Protein AF-A0A6P1ZK81-F1 (afdb_monomer)

Secondary structure (DS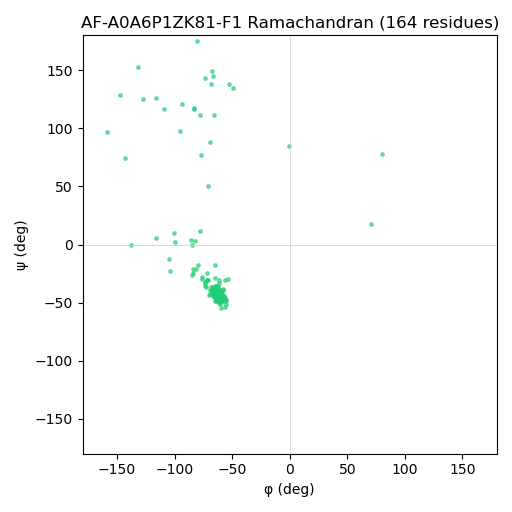SP, 8-state):
--------SSHHHHHHHHHHTTS------HHHHHHHHHHHHHHHHHHHHHHHHHHHHHHTTSS-HHHHHHHHHHHHHHHHHHHHHHHHHHHHHHS--SSHHHHHHHHHHHHHHHHHHHHHHHHHHHHHHHHS-----HHHHHHHHHHHHHHHHHHHHHHHHHHHT-

Foldseek 3Di:
DDDDDDDDDPPVVVVVVVVVVVPDPLQCDLVNLVVLLVVLVVLLVVLVVLLVLLVVCCVVVVDDPVLSVVSVVLSVVVNVLSVLLSVLSVCLSPQDPPDVVSLVVNLVVSLVSLVVSLVVLVVSLVCLVPVRDDGPDPSVVVSSVVVSVSSVVVSVSSVVVNVSND

Nearest PDB structures (foldseek):
  1i4d-assembly1_A  TM=4.384E-01  e=4.291E-01  Homo sapiens
  1i4d-assembly1_B  TM=4.515E-01  e=1.215E+00  Homo sapiens
  1i49-assembly1_B  TM=3.379E-01  e=2.792E+00  Homo sapiens
  2z0o-assembly1_A-2  TM=2.646E-01  e=1.495E+00  Homo sapiens
  1uru-assembly1_A-2  TM=2.194E-01  e=3.814E+00  Drosophila melanogaster

Solvent-accessible surface area (backbone atoms only — not comparable to full-atom values): 9590 Å² total; per-residue (Å²): 138,88,83,82,88,90,79,90,75,70,76,68,57,57,60,55,53,57,62,57,61,66,69,64,71,80,58,61,45,74,70,56,53,52,54,53,48,53,52,50,50,52,54,53,58,53,51,54,53,57,52,52,50,43,53,49,36,36,76,70,67,75,40,52,73,67,58,36,51,53,50,50,53,52,51,52,51,50,48,55,52,46,52,53,49,51,52,48,54,53,51,60,73,73,52,71,65,91,40,69,72,50,37,52,53,52,43,53,52,50,50,54,52,52,48,54,50,43,52,51,50,50,51,49,37,49,44,54,74,76,64,51,84,92,64,101,40,71,70,60,52,48,49,52,50,56,52,43,48,50,47,50,50,53,47,50,51,50,50,52,55,51,63,40,66,102
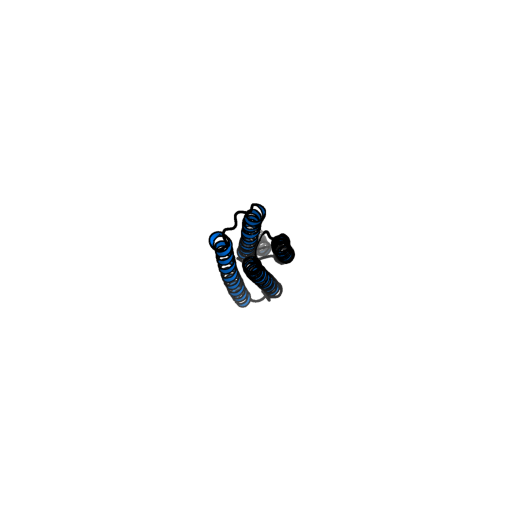
Mean predicted aligned error: 9.97 Å

pLDDT: mean 83.72, std 19.32, range [36.03, 98.06]

Sequence (166 aa):
MFQKPAAPLLAGVLCCALLALSAGCPRFQKEDVEKEFNNFVALHQEVNVYTAIVFTMKNNGVIDNSTASYFISKIFATKLHIESILDIIFFYRHSDFGNYDNYIRILEYVNSRLDSLTSTLALQRQTIKDGAPEIDNTAYRRFIEDYTEYLGRIITQVAVLKAKAK

Organism: NCBI:txid370038

Radius of gyration: 25.26 Å; Cα contacts (8 Å, |Δi|>4): 97; chains: 1; bounding box: 86×26×68 Å

Structure (mmCIF, N/CA/C/O backbone):
data_AF-A0A6P1ZK81-F1
#
_entry.id   AF-A0A6P1ZK81-F1
#
loop_
_atom_site.group_PDB
_atom_site.id
_atom_site.type_symbol
_atom_site.label_atom_id
_atom_site.label_alt_id
_atom_site.label_comp_id
_atom_site.label_asym_id
_atom_site.label_entity_id
_atom_site.label_seq_id
_atom_site.pdbx_PDB_ins_code
_atom_site.Cartn_x
_atom_site.Cartn_y
_atom_site.Cartn_z
_atom_site.occupancy
_atom_site.B_iso_or_equiv
_atom_site.auth_seq_id
_atom_site.auth_comp_id
_atom_site.auth_asym_id
_atom_site.auth_atom_id
_atom_site.pdbx_PDB_model_num
ATOM 1 N N . MET A 1 1 ? 67.971 15.682 -46.672 1.00 40.03 1 MET A N 1
ATOM 2 C CA . MET A 1 1 ? 67.659 15.527 -45.235 1.00 40.03 1 MET A CA 1
ATOM 3 C C . MET A 1 1 ? 66.159 15.339 -45.110 1.00 40.03 1 MET A C 1
ATOM 5 O O . MET A 1 1 ? 65.417 16.280 -45.340 1.00 40.03 1 MET A O 1
ATOM 9 N N . PHE A 1 2 ? 65.724 14.103 -44.873 1.00 37.91 2 PHE A N 1
ATOM 10 C CA . PHE A 1 2 ? 64.314 13.743 -44.724 1.00 37.91 2 PHE A CA 1
ATOM 11 C C . PHE A 1 2 ? 63.949 13.773 -43.239 1.00 37.91 2 PHE A C 1
ATOM 13 O O . PHE A 1 2 ? 64.540 13.031 -42.456 1.00 37.91 2 PHE A O 1
ATOM 20 N N . GLN A 1 3 ? 62.978 14.601 -42.857 1.00 36.03 3 GLN A N 1
ATOM 21 C CA . GLN A 1 3 ? 62.368 14.575 -41.528 1.00 36.03 3 GLN A CA 1
ATOM 22 C C . GLN A 1 3 ? 60.935 14.038 -41.660 1.00 36.03 3 GLN A C 1
ATOM 24 O O . GLN A 1 3 ? 60.104 14.602 -42.366 1.00 36.03 3 GLN A O 1
ATOM 29 N N . LYS A 1 4 ? 60.698 12.882 -41.029 1.00 43.88 4 LYS A N 1
ATOM 30 C CA . LYS A 1 4 ? 59.418 12.165 -40.919 1.00 43.88 4 LYS A CA 1
ATOM 31 C C . LYS A 1 4 ? 58.402 12.963 -40.085 1.00 43.88 4 LYS A C 1
ATOM 33 O O . LYS A 1 4 ? 58.796 13.478 -39.041 1.00 43.88 4 LYS A O 1
ATOM 38 N N . PRO A 1 5 ? 57.096 12.924 -40.402 1.00 40.19 5 PRO A N 1
ATOM 39 C CA . PRO A 1 5 ? 56.063 13.115 -39.398 1.00 40.19 5 PRO A CA 1
ATOM 40 C C . PRO A 1 5 ? 55.809 11.782 -38.677 1.00 40.19 5 PRO A C 1
ATOM 42 O O . PRO A 1 5 ? 55.410 10.789 -39.284 1.00 40.19 5 PRO A O 1
ATOM 45 N N . ALA A 1 6 ? 56.065 11.750 -37.371 1.00 46.19 6 ALA A N 1
ATOM 46 C CA . ALA A 1 6 ? 55.627 10.677 -36.489 1.00 46.19 6 ALA A CA 1
ATOM 47 C C . ALA A 1 6 ? 54.310 11.094 -35.827 1.00 46.19 6 ALA A C 1
ATOM 49 O O . ALA A 1 6 ? 54.317 11.813 -34.834 1.00 46.19 6 ALA A O 1
ATOM 50 N N . ALA A 1 7 ? 53.185 10.644 -36.378 1.00 51.09 7 ALA A N 1
ATOM 51 C CA . ALA A 1 7 ? 51.929 10.546 -35.642 1.00 51.09 7 ALA A CA 1
ATOM 52 C C . ALA A 1 7 ? 50.995 9.538 -36.329 1.00 51.09 7 ALA A C 1
ATOM 54 O O . ALA A 1 7 ? 50.301 9.889 -37.280 1.00 51.09 7 ALA A O 1
ATOM 55 N N . PRO A 1 8 ? 50.964 8.283 -35.850 1.00 48.09 8 PRO A N 1
ATOM 56 C CA . PRO A 1 8 ? 49.693 7.573 -35.831 1.00 48.09 8 PRO A CA 1
ATOM 57 C C . PRO A 1 8 ? 49.600 6.699 -34.576 1.00 48.09 8 PRO A C 1
ATOM 59 O O . PRO A 1 8 ? 49.767 5.490 -34.648 1.00 48.09 8 PRO A O 1
ATOM 62 N N . LEU A 1 9 ? 49.382 7.290 -33.400 1.00 47.94 9 LEU A N 1
ATOM 63 C CA . LEU A 1 9 ? 49.148 6.501 -32.176 1.00 47.94 9 LEU A CA 1
ATOM 64 C C . LEU A 1 9 ? 48.036 7.047 -31.272 1.00 47.94 9 LEU A C 1
ATOM 66 O O . LEU A 1 9 ? 47.714 6.427 -30.267 1.00 47.94 9 LEU A O 1
ATOM 70 N N . LEU A 1 10 ? 47.388 8.157 -31.643 1.00 46.12 10 LEU A N 1
ATOM 71 C CA . LEU A 1 10 ? 46.335 8.772 -30.821 1.00 46.12 10 LEU A CA 1
ATOM 72 C C . LEU A 1 10 ? 44.907 8.537 -31.337 1.00 46.12 10 LEU A C 1
ATOM 74 O O . LEU A 1 10 ? 43.958 8.745 -30.590 1.00 46.12 10 LEU A O 1
ATOM 78 N N . ALA A 1 11 ? 44.726 8.037 -32.564 1.00 46.62 11 ALA A N 1
ATOM 79 C CA . ALA A 1 11 ? 43.389 7.795 -33.119 1.00 46.62 11 ALA A CA 1
ATOM 80 C C . ALA A 1 11 ? 42.775 6.440 -32.700 1.00 46.62 11 ALA A C 1
ATOM 82 O O . ALA A 1 11 ? 41.558 6.286 -32.725 1.00 46.62 11 ALA A O 1
ATOM 83 N N . GLY A 1 12 ? 43.593 5.463 -32.285 1.00 41.78 12 GLY A N 1
ATOM 84 C CA . GLY A 1 12 ? 43.115 4.125 -31.900 1.00 41.78 12 GLY A CA 1
ATOM 85 C C . GLY A 1 12 ? 42.627 4.010 -30.452 1.00 41.78 12 GLY A C 1
ATOM 86 O O . GLY A 1 12 ? 41.794 3.163 -30.149 1.00 41.78 12 GLY A O 1
ATOM 87 N N . VAL A 1 13 ? 43.104 4.877 -29.553 1.00 46.56 13 VAL A N 1
ATOM 88 C CA . VAL A 1 13 ? 42.779 4.800 -28.115 1.00 46.56 13 VAL A CA 1
ATOM 89 C C . VAL A 1 13 ? 41.453 5.501 -27.791 1.00 46.56 13 VAL A C 1
ATOM 91 O O . VAL A 1 13 ? 40.748 5.092 -26.872 1.00 46.56 13 VAL A O 1
ATOM 94 N N . LEU A 1 14 ? 41.046 6.491 -28.593 1.00 44.84 14 LEU A N 1
ATOM 95 C CA . LEU A 1 14 ? 39.778 7.203 -28.401 1.00 44.84 14 LEU A CA 1
ATOM 96 C C . LEU A 1 14 ? 38.544 6.374 -28.801 1.00 44.84 14 LEU A C 1
ATOM 98 O O . LEU A 1 14 ? 37.519 6.475 -28.132 1.00 44.84 14 LEU A O 1
ATOM 102 N N . CYS A 1 15 ? 38.636 5.494 -29.807 1.00 45.34 15 CYS A N 1
ATOM 103 C CA . CYS A 1 15 ? 37.509 4.620 -30.169 1.00 45.34 15 CYS A CA 1
ATOM 104 C C . CYS A 1 15 ? 37.278 3.481 -29.163 1.00 45.34 15 CYS A C 1
ATOM 106 O O . CYS A 1 15 ? 36.131 3.124 -28.903 1.00 45.34 15 CYS A O 1
ATOM 108 N N . CYS A 1 16 ? 38.333 2.945 -28.539 1.00 44.25 16 CYS A N 1
ATOM 109 C CA . CYS A 1 16 ? 38.174 1.927 -27.494 1.00 44.25 16 CYS A CA 1
ATOM 110 C C . CYS A 1 16 ? 37.714 2.527 -26.155 1.00 44.25 16 CYS A C 1
ATOM 112 O O . CYS A 1 16 ? 36.982 1.873 -25.417 1.00 44.25 16 CYS A O 1
ATOM 114 N N . ALA A 1 17 ? 38.068 3.784 -25.860 1.00 42.03 17 ALA A N 1
ATOM 115 C CA . ALA A 1 17 ? 37.568 4.491 -24.679 1.00 42.03 17 ALA A CA 1
ATOM 116 C C . ALA A 1 17 ? 36.076 4.867 -24.796 1.00 42.03 17 ALA A C 1
ATOM 118 O O . ALA A 1 17 ? 35.365 4.857 -23.795 1.00 42.03 17 ALA A O 1
ATOM 119 N N . LEU A 1 18 ? 35.571 5.124 -26.009 1.00 43.47 18 LEU A N 1
ATOM 120 C CA . LEU A 1 18 ? 34.145 5.390 -26.247 1.00 43.47 18 LEU A CA 1
ATOM 121 C C . LEU A 1 18 ? 33.272 4.123 -26.203 1.00 43.47 18 LEU A C 1
ATOM 123 O O . LEU A 1 18 ? 32.116 4.206 -25.801 1.00 43.47 18 LEU A O 1
ATOM 127 N N . LEU A 1 19 ? 33.825 2.949 -26.529 1.00 42.44 19 LEU A N 1
ATOM 128 C CA . LEU A 1 19 ? 33.140 1.658 -26.351 1.00 42.44 19 LEU A CA 1
ATOM 129 C C . LEU A 1 19 ? 33.230 1.119 -24.912 1.00 42.44 19 LEU A C 1
ATOM 131 O O . LEU A 1 19 ? 32.384 0.334 -24.499 1.00 42.44 19 LEU A O 1
ATOM 135 N N . ALA A 1 20 ? 34.204 1.569 -24.115 1.00 42.91 20 ALA A N 1
ATOM 136 C CA . ALA A 1 20 ? 34.249 1.288 -22.677 1.00 42.91 20 ALA A CA 1
ATOM 137 C C . ALA A 1 20 ? 33.306 2.198 -21.861 1.00 42.91 20 ALA A C 1
ATOM 139 O O . ALA A 1 20 ? 32.938 1.852 -20.742 1.00 42.91 20 ALA A O 1
ATOM 140 N N . LEU A 1 21 ? 32.860 3.325 -22.430 1.00 41.34 21 LEU A N 1
ATOM 141 C CA . LEU A 1 21 ? 31.866 4.230 -21.837 1.00 41.34 21 LEU A CA 1
ATOM 142 C C . LEU A 1 21 ? 30.406 3.821 -22.106 1.00 41.34 21 LEU A C 1
ATOM 144 O O . LEU A 1 21 ? 29.496 4.462 -21.589 1.00 41.34 21 LEU A O 1
ATOM 148 N N . SER A 1 22 ? 30.153 2.726 -22.834 1.00 43.22 22 SER A N 1
ATOM 149 C CA . SER A 1 22 ? 28.836 2.068 -22.806 1.00 43.22 22 SER A CA 1
ATOM 150 C C . SER A 1 22 ? 28.668 1.124 -21.608 1.00 43.22 22 SER A C 1
ATOM 152 O O . SER A 1 22 ? 27.623 0.484 -21.474 1.00 43.22 22 SER A O 1
ATOM 154 N N . ALA A 1 23 ? 29.664 1.045 -20.716 1.00 43.81 23 ALA A N 1
ATOM 155 C CA . ALA A 1 23 ? 29.504 0.458 -19.395 1.00 43.81 23 ALA A CA 1
ATOM 156 C C . ALA A 1 23 ? 28.613 1.370 -18.537 1.00 43.81 23 ALA A C 1
ATOM 158 O O . ALA A 1 23 ? 29.078 2.252 -17.823 1.00 43.81 23 ALA A O 1
ATOM 159 N N . GLY A 1 24 ? 27.309 1.125 -18.637 1.00 41.19 24 GLY A N 1
ATOM 160 C CA . GLY A 1 24 ? 26.334 1.528 -17.638 1.00 41.19 24 GLY A CA 1
ATOM 161 C C . GLY A 1 24 ? 25.899 2.985 -17.723 1.00 41.19 24 GLY A C 1
ATOM 162 O O . GLY A 1 24 ? 26.181 3.774 -16.828 1.00 41.19 24 GLY A O 1
ATOM 163 N N . CYS A 1 25 ? 25.016 3.302 -18.680 1.00 40.62 25 CYS A N 1
ATOM 164 C CA . CYS A 1 25 ? 23.860 4.083 -18.232 1.00 40.62 25 CYS A CA 1
ATOM 165 C C . CYS A 1 25 ? 23.302 3.352 -16.998 1.00 40.62 25 CYS A C 1
ATOM 167 O O . CYS A 1 25 ? 23.185 2.122 -17.067 1.00 40.62 25 CYS A O 1
ATOM 169 N N . PRO A 1 26 ? 22.955 4.037 -15.899 1.00 45.62 26 PRO A N 1
ATOM 170 C CA . PRO A 1 26 ? 22.292 3.427 -14.752 1.00 45.62 26 PRO A CA 1
ATOM 171 C C . PRO A 1 26 ? 20.839 3.077 -15.124 1.00 45.62 26 PRO A C 1
ATOM 173 O O . PRO A 1 26 ? 19.894 3.448 -14.450 1.00 45.62 26 PRO A O 1
ATOM 176 N N . ARG A 1 27 ? 20.650 2.388 -16.253 1.00 53.81 27 ARG A N 1
ATOM 177 C CA . ARG A 1 27 ? 19.412 1.736 -16.644 1.00 53.81 27 ARG A CA 1
ATOM 178 C C . ARG A 1 27 ? 19.212 0.622 -15.635 1.00 53.81 27 ARG A C 1
ATOM 180 O O . ARG A 1 27 ? 20.022 -0.302 -15.638 1.00 53.81 27 ARG A O 1
ATOM 187 N N . PHE A 1 28 ? 18.192 0.757 -14.787 1.00 54.78 28 PHE A N 1
ATOM 188 C CA . PHE A 1 28 ? 17.584 -0.273 -13.935 1.00 54.78 28 PHE A CA 1
ATOM 189 C C . PHE A 1 28 ? 18.235 -1.659 -14.105 1.00 54.78 28 PHE A C 1
ATOM 191 O O . PHE A 1 28 ? 17.818 -2.462 -14.946 1.00 54.78 28 PHE A O 1
ATOM 198 N N . GLN A 1 29 ? 19.338 -1.909 -13.391 1.00 58.31 29 GLN A N 1
ATOM 199 C CA . GLN A 1 29 ? 20.094 -3.145 -13.583 1.00 58.31 29 GLN A CA 1
ATOM 200 C C . GLN A 1 29 ? 19.246 -4.320 -13.087 1.00 58.31 29 GLN A C 1
ATOM 202 O O . GLN A 1 29 ? 18.455 -4.172 -12.158 1.00 58.31 29 GLN A O 1
ATOM 207 N N . LYS A 1 30 ? 19.388 -5.511 -13.683 1.00 60.75 30 LYS A N 1
ATOM 208 C CA . LYS A 1 30 ? 18.612 -6.694 -13.256 1.00 60.75 30 LYS A CA 1
ATOM 209 C C . LYS A 1 30 ? 18.750 -6.986 -11.751 1.00 60.75 30 LYS A C 1
ATOM 211 O O . LYS A 1 30 ? 17.795 -7.459 -11.146 1.00 60.75 30 LYS A O 1
ATOM 216 N N . GLU A 1 31 ? 19.891 -6.638 -11.158 1.00 60.22 31 GLU A N 1
ATOM 217 C CA . GLU A 1 31 ? 20.151 -6.720 -9.714 1.00 60.22 31 GLU A CA 1
ATOM 218 C C . GLU A 1 31 ? 19.326 -5.708 -8.894 1.00 60.22 31 GLU A C 1
ATOM 220 O O . GLU A 1 31 ? 18.821 -6.043 -7.822 1.00 60.22 31 GLU A O 1
ATOM 225 N N . ASP A 1 32 ? 19.098 -4.497 -9.416 1.00 71.56 32 ASP A N 1
ATOM 226 C CA . ASP A 1 32 ? 18.204 -3.516 -8.794 1.00 71.56 32 ASP A CA 1
ATOM 227 C C . ASP A 1 32 ? 16.750 -3.999 -8.798 1.00 71.56 32 ASP A C 1
ATOM 229 O O . ASP A 1 32 ? 16.054 -3.830 -7.799 1.00 71.56 32 ASP A O 1
ATOM 233 N N . VAL A 1 33 ? 16.306 -4.660 -9.876 1.00 76.75 33 VAL A N 1
ATOM 234 C CA . VAL A 1 33 ? 14.949 -5.229 -9.989 1.00 76.75 33 VAL A CA 1
ATOM 235 C C . VAL A 1 33 ? 14.678 -6.243 -8.877 1.00 76.75 33 VAL A C 1
ATOM 237 O O . VAL A 1 33 ? 13.601 -6.244 -8.286 1.00 76.75 33 VAL A O 1
ATOM 240 N N . GLU A 1 34 ? 15.637 -7.128 -8.604 1.00 82.69 34 GLU A N 1
ATOM 241 C CA . GLU A 1 34 ? 15.484 -8.203 -7.621 1.00 82.69 34 GLU A CA 1
ATOM 242 C C . GLU A 1 34 ? 15.433 -7.663 -6.191 1.00 82.69 34 GLU A C 1
ATOM 244 O O . GLU A 1 34 ? 14.607 -8.101 -5.386 1.00 82.69 34 GLU A O 1
ATOM 249 N N . LYS A 1 35 ? 16.246 -6.645 -5.893 1.00 88.94 35 LYS A N 1
ATOM 250 C CA . LYS A 1 35 ? 16.163 -5.923 -4.622 1.00 88.94 35 LYS A CA 1
ATOM 251 C C . LYS A 1 35 ? 14.791 -5.275 -4.439 1.00 88.94 35 LYS A C 1
ATOM 253 O O . LYS A 1 35 ? 14.182 -5.445 -3.384 1.00 88.94 35 LYS A O 1
ATOM 258 N N . GLU A 1 36 ? 14.292 -4.564 -5.451 1.00 90.00 36 GLU A N 1
ATOM 259 C CA . GLU A 1 36 ? 12.971 -3.933 -5.370 1.00 90.00 36 GLU A CA 1
ATOM 260 C C . GLU A 1 36 ? 11.852 -4.971 -5.228 1.00 90.00 36 GLU A C 1
ATOM 262 O O . GLU A 1 36 ? 10.964 -4.805 -4.392 1.00 90.00 36 GLU A O 1
ATOM 267 N N . PHE A 1 37 ? 11.924 -6.079 -5.967 1.00 91.25 37 PHE A N 1
ATOM 268 C CA . PHE A 1 37 ? 10.982 -7.188 -5.837 1.00 91.25 37 PHE A CA 1
ATOM 269 C C . PHE A 1 37 ? 10.924 -7.715 -4.398 1.00 91.25 37 PHE A C 1
ATOM 271 O O . PHE A 1 37 ? 9.847 -7.780 -3.809 1.00 91.25 37 PHE A O 1
ATOM 278 N N . ASN A 1 38 ? 12.078 -8.017 -3.798 1.00 92.25 38 ASN A N 1
ATOM 279 C CA . ASN A 1 38 ? 12.149 -8.526 -2.428 1.00 92.25 38 ASN A CA 1
ATOM 280 C C . ASN A 1 38 ? 11.628 -7.513 -1.394 1.00 92.25 38 ASN A C 1
ATO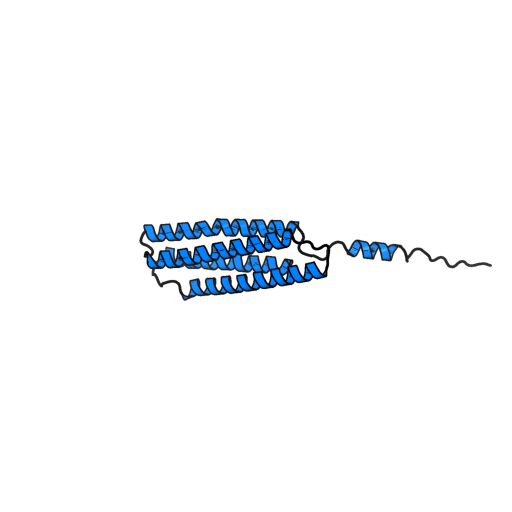M 282 O O . ASN A 1 38 ? 10.946 -7.909 -0.447 1.00 92.25 38 ASN A O 1
ATOM 286 N N . ASN A 1 39 ? 11.870 -6.212 -1.597 1.00 94.62 39 ASN A N 1
ATOM 287 C CA . ASN A 1 39 ? 11.301 -5.165 -0.743 1.00 94.62 39 ASN A CA 1
ATOM 288 C C . ASN A 1 39 ? 9.764 -5.183 -0.785 1.00 94.62 39 ASN A C 1
ATOM 290 O O . ASN A 1 39 ? 9.113 -5.124 0.259 1.00 94.62 39 ASN A O 1
ATOM 294 N N . PHE A 1 40 ? 9.165 -5.307 -1.974 1.00 95.88 40 PHE A N 1
ATOM 295 C CA . PHE A 1 40 ? 7.707 -5.375 -2.108 1.00 95.88 40 PHE A CA 1
ATOM 296 C C . PHE A 1 40 ? 7.115 -6.700 -1.622 1.00 95.88 40 PHE A C 1
ATOM 298 O O . PHE A 1 40 ? 6.010 -6.692 -1.082 1.00 95.88 40 PHE A O 1
ATOM 305 N N . VAL A 1 41 ? 7.841 -7.817 -1.722 1.00 95.81 41 VAL A N 1
ATOM 306 C CA . VAL A 1 41 ? 7.441 -9.084 -1.087 1.00 95.81 41 VAL A CA 1
ATOM 307 C C . VAL A 1 41 ? 7.389 -8.932 0.435 1.00 95.81 41 VAL A C 1
ATOM 309 O O . VAL A 1 41 ? 6.410 -9.348 1.053 1.00 95.81 41 VAL A O 1
ATOM 312 N N . ALA A 1 42 ? 8.388 -8.289 1.047 1.00 95.94 42 ALA A N 1
ATOM 313 C CA . ALA A 1 42 ? 8.381 -8.029 2.487 1.00 95.94 42 ALA A CA 1
ATOM 314 C C . ALA A 1 42 ? 7.198 -7.132 2.896 1.00 95.94 42 ALA A C 1
ATOM 316 O O . ALA A 1 42 ? 6.473 -7.456 3.838 1.00 95.94 42 ALA A O 1
ATOM 317 N N . LEU A 1 43 ? 6.936 -6.058 2.141 1.00 96.88 43 LEU A N 1
ATOM 318 C CA . LEU A 1 43 ? 5.773 -5.192 2.365 1.00 96.88 43 LEU A CA 1
ATOM 319 C C . LEU A 1 43 ? 4.448 -5.954 2.203 1.00 96.88 43 LEU A C 1
ATOM 321 O O . LEU A 1 43 ? 3.528 -5.741 2.991 1.00 96.88 43 LEU A O 1
ATOM 325 N N . HIS A 1 44 ? 4.339 -6.856 1.220 1.00 96.38 44 HIS A N 1
ATOM 326 C CA . HIS A 1 44 ? 3.157 -7.705 1.022 1.00 96.38 44 HIS A CA 1
ATOM 327 C C . HIS A 1 44 ? 2.918 -8.637 2.207 1.00 96.38 44 HIS A C 1
ATOM 329 O O . HIS A 1 44 ? 1.785 -8.795 2.650 1.00 96.38 44 HIS A O 1
ATOM 335 N N . GLN A 1 45 ? 3.974 -9.225 2.765 1.00 95.38 45 GLN A N 1
ATOM 336 C CA . GLN A 1 45 ? 3.860 -10.076 3.948 1.00 95.38 45 GLN A CA 1
ATOM 337 C C . GLN A 1 45 ? 3.436 -9.269 5.182 1.00 95.38 45 GLN A C 1
ATOM 339 O O . GLN A 1 45 ? 2.553 -9.708 5.926 1.00 95.38 45 GLN A O 1
ATOM 344 N N . GLU A 1 46 ? 4.004 -8.072 5.357 1.00 96.38 46 GLU A N 1
ATOM 345 C CA . GLU A 1 46 ? 3.710 -7.166 6.471 1.00 96.38 46 GLU A CA 1
ATOM 346 C C . GLU A 1 46 ? 2.235 -6.724 6.507 1.00 96.38 46 GLU A C 1
ATOM 348 O O . GLU A 1 46 ? 1.666 -6.572 7.587 1.00 96.38 46 GLU A O 1
ATOM 353 N N . VAL A 1 47 ? 1.555 -6.622 5.356 1.00 96.19 47 VAL A N 1
ATOM 354 C CA . VAL A 1 47 ? 0.126 -6.243 5.287 1.00 96.19 47 VAL A CA 1
ATOM 355 C C . VAL A 1 47 ? -0.777 -7.165 6.121 1.00 96.19 47 VAL A C 1
ATOM 357 O O . VAL A 1 47 ? -1.799 -6.741 6.671 1.00 96.19 47 VAL A O 1
ATOM 360 N N . ASN A 1 48 ? -0.390 -8.438 6.259 1.00 93.88 48 ASN A N 1
ATOM 361 C CA . ASN A 1 48 ? -1.156 -9.426 7.016 1.00 93.88 48 ASN A CA 1
ATOM 362 C C . ASN A 1 48 ? -1.079 -9.164 8.532 1.00 93.88 48 ASN A C 1
ATOM 364 O O . ASN A 1 48 ? -2.011 -9.513 9.257 1.00 93.88 48 ASN A O 1
ATOM 368 N N . VAL A 1 49 ? -0.023 -8.494 9.011 1.00 97.00 49 VAL A N 1
ATOM 369 C CA . VAL A 1 49 ? 0.113 -8.089 10.420 1.00 97.00 49 VAL A CA 1
ATOM 370 C C . VAL A 1 49 ? -0.982 -7.090 10.789 1.00 97.00 49 VAL A C 1
ATOM 372 O O . VAL A 1 49 ? -1.666 -7.273 11.794 1.00 97.00 49 VAL A O 1
ATOM 375 N N . TYR A 1 50 ? -1.241 -6.094 9.938 1.00 97.75 50 TYR A N 1
ATOM 376 C CA . TYR A 1 50 ? -2.307 -5.113 10.172 1.00 97.75 50 TYR A CA 1
ATOM 377 C C . TYR A 1 50 ? -3.698 -5.753 10.190 1.00 97.75 50 TYR A C 1
ATOM 379 O O . TYR A 1 50 ? -4.540 -5.379 11.005 1.00 97.75 50 TYR A O 1
ATOM 387 N N . THR A 1 51 ? -3.923 -6.773 9.358 1.00 96.69 51 THR A N 1
ATOM 388 C CA . THR A 1 51 ? -5.159 -7.572 9.398 1.00 96.69 51 THR A CA 1
ATOM 389 C C . THR A 1 51 ? -5.335 -8.253 10.760 1.00 96.69 51 THR A C 1
ATOM 391 O O . THR A 1 51 ? -6.404 -8.169 11.368 1.00 96.69 51 THR A O 1
ATOM 394 N N . ALA A 1 52 ? -4.279 -8.887 11.280 1.00 97.50 52 ALA A N 1
ATOM 395 C CA . ALA A 1 52 ? -4.306 -9.545 12.585 1.00 97.50 52 ALA A CA 1
ATOM 396 C C . ALA A 1 52 ? -4.523 -8.551 13.743 1.00 97.50 52 ALA A C 1
ATOM 398 O O . ALA A 1 52 ? -5.278 -8.847 14.675 1.00 97.50 52 ALA A O 1
ATOM 399 N N . ILE A 1 53 ? -3.922 -7.357 13.668 1.00 97.94 53 ILE A N 1
ATOM 400 C CA . ILE A 1 53 ? -4.114 -6.289 14.659 1.00 97.94 53 ILE A CA 1
ATOM 401 C C . ILE A 1 53 ? -5.580 -5.839 14.689 1.00 97.94 53 ILE A C 1
ATOM 403 O O . ILE A 1 53 ? -6.164 -5.765 15.769 1.00 97.94 53 ILE A O 1
ATOM 407 N N . VAL A 1 54 ? -6.216 -5.623 13.530 1.00 97.94 54 VAL A N 1
ATOM 408 C CA . VAL A 1 54 ? -7.643 -5.253 13.455 1.00 97.94 54 VAL A CA 1
ATOM 409 C C . VAL A 1 54 ? -8.534 -6.319 14.093 1.00 97.94 54 VAL A C 1
ATOM 411 O O . VAL A 1 54 ? -9.404 -5.988 14.900 1.00 97.94 54 VAL A O 1
ATOM 414 N N . PHE A 1 55 ? -8.302 -7.600 13.793 1.00 97.88 55 PHE A N 1
ATOM 415 C CA . PHE A 1 55 ? -9.065 -8.681 14.423 1.00 97.88 55 PHE A CA 1
ATOM 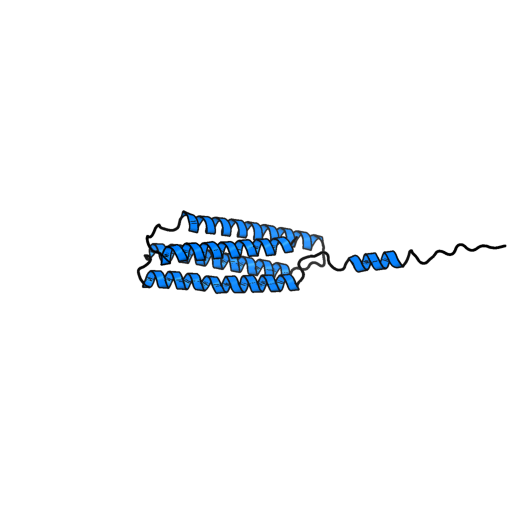416 C C . PHE A 1 55 ? -8.853 -8.745 15.935 1.00 97.88 55 PHE A C 1
ATOM 418 O O . PHE A 1 55 ? -9.810 -8.948 16.677 1.00 97.88 55 PHE A O 1
ATOM 425 N N . THR A 1 56 ? -7.626 -8.521 16.399 1.00 98.06 56 THR A N 1
ATOM 426 C CA . THR A 1 56 ? -7.307 -8.492 17.831 1.00 98.06 56 THR A CA 1
ATOM 427 C C . THR A 1 56 ? -8.022 -7.341 18.533 1.00 98.06 56 THR A C 1
ATOM 429 O O . THR A 1 56 ? -8.672 -7.555 19.553 1.00 98.06 56 THR A O 1
ATOM 432 N N . MET A 1 57 ? -7.972 -6.132 17.966 1.00 97.81 57 MET A N 1
ATOM 433 C CA . MET A 1 57 ? -8.680 -4.969 18.505 1.00 97.81 57 MET A CA 1
ATOM 434 C C . MET A 1 57 ? -10.191 -5.205 18.565 1.00 97.81 57 MET A C 1
ATOM 436 O O . MET A 1 57 ? -10.812 -4.904 19.582 1.00 97.81 57 MET A O 1
ATOM 440 N N . LYS A 1 58 ? -10.776 -5.798 17.519 1.00 97.69 58 LYS A N 1
ATOM 441 C CA . LYS A 1 58 ? -12.196 -6.168 17.504 1.00 97.69 58 LYS A CA 1
ATOM 442 C C . LYS A 1 58 ? -12.528 -7.179 18.605 1.00 97.69 58 LYS A C 1
ATOM 444 O O . LYS A 1 58 ? -13.472 -6.972 19.359 1.00 97.69 58 LYS A O 1
ATOM 449 N N . ASN A 1 59 ? -11.761 -8.263 18.708 1.00 97.75 59 ASN A N 1
ATOM 450 C CA . ASN A 1 59 ? -12.019 -9.329 19.681 1.00 97.75 59 ASN A CA 1
ATOM 451 C C . ASN A 1 59 ? -11.858 -8.850 21.131 1.00 97.75 59 ASN A C 1
ATOM 453 O O . ASN A 1 59 ? -12.550 -9.341 22.016 1.00 97.75 59 ASN A O 1
ATOM 457 N N . ASN A 1 60 ? -10.994 -7.860 21.357 1.00 97.06 60 ASN A N 1
ATOM 458 C CA . ASN A 1 60 ? -10.791 -7.231 22.660 1.00 97.06 60 ASN A CA 1
ATOM 459 C C . ASN A 1 60 ? -11.776 -6.081 22.946 1.00 97.06 60 ASN A C 1
ATOM 461 O O . ASN A 1 60 ? -11.638 -5.412 23.966 1.00 97.06 60 ASN A O 1
ATOM 465 N N . GLY A 1 61 ? -12.739 -5.811 22.057 1.00 95.75 61 GLY A N 1
ATOM 466 C CA . GLY A 1 61 ? -13.729 -4.743 22.237 1.00 95.75 61 GLY A CA 1
ATOM 467 C C . GLY A 1 61 ? -13.171 -3.321 22.111 1.00 95.75 61 GLY A C 1
ATOM 468 O O . GLY A 1 61 ? -13.820 -2.378 22.549 1.00 95.75 61 GLY A O 1
ATOM 469 N N . VAL A 1 62 ? -11.982 -3.149 21.522 1.00 97.19 62 VAL A N 1
ATOM 470 C CA . VAL A 1 62 ? -11.375 -1.828 21.267 1.00 97.19 62 VAL A CA 1
ATOM 471 C C . VAL A 1 62 ? -12.083 -1.109 20.118 1.00 97.19 62 VAL A C 1
ATOM 473 O O . VAL A 1 62 ? -12.220 0.110 20.143 1.00 97.19 62 VAL A O 1
ATOM 476 N N . ILE A 1 63 ? -12.528 -1.865 19.113 1.00 97.69 63 ILE A N 1
ATOM 477 C CA . ILE A 1 63 ? -13.275 -1.357 17.959 1.00 97.69 63 ILE A CA 1
ATOM 478 C C . ILE A 1 63 ? -14.513 -2.215 17.704 1.00 97.69 63 ILE A C 1
ATOM 480 O O . ILE A 1 63 ? -14.529 -3.411 18.004 1.00 97.69 63 ILE A O 1
ATOM 484 N N . ASP A 1 64 ? -15.535 -1.611 17.107 1.00 96.88 64 ASP A N 1
ATOM 485 C CA . ASP A 1 64 ? -16.752 -2.311 16.705 1.00 96.88 64 ASP A CA 1
ATOM 486 C C . ASP A 1 64 ? -16.594 -3.062 15.364 1.00 96.88 64 ASP A C 1
ATOM 488 O O . ASP A 1 64 ? -15.572 -3.000 14.670 1.00 96.88 64 ASP A O 1
ATOM 492 N N . ASN A 1 65 ? -17.636 -3.807 14.981 1.00 97.50 65 ASN A N 1
ATOM 493 C CA . ASN A 1 65 ? -17.651 -4.574 13.734 1.00 97.50 65 ASN A CA 1
ATOM 494 C C . ASN A 1 65 ? -17.576 -3.692 12.480 1.00 97.50 65 ASN A C 1
ATOM 496 O O . ASN A 1 65 ? -16.960 -4.097 11.491 1.00 97.50 65 ASN A O 1
ATOM 500 N N . SER A 1 66 ? -18.203 -2.516 12.502 1.00 96.56 66 SER A N 1
ATOM 501 C CA . SER A 1 66 ? -18.203 -1.553 11.396 1.00 96.56 66 SER A CA 1
ATOM 502 C C . SER A 1 66 ? -16.805 -1.002 11.142 1.00 96.56 66 SER A C 1
ATOM 504 O O . SER A 1 66 ? -16.323 -1.039 10.012 1.00 96.56 66 SER A O 1
ATOM 506 N N . THR A 1 67 ? -16.125 -0.573 12.200 1.00 96.56 67 THR A N 1
ATOM 507 C CA . THR A 1 67 ? -14.757 -0.050 12.176 1.00 96.56 67 THR A CA 1
ATOM 508 C C . THR A 1 67 ? -13.784 -1.137 11.744 1.00 96.56 67 THR A C 1
ATOM 510 O O . THR A 1 67 ? -12.956 -0.912 10.862 1.00 96.56 67 THR A O 1
ATOM 513 N N . ALA A 1 68 ? -13.924 -2.355 12.276 1.00 97.50 68 ALA A N 1
ATOM 514 C CA . ALA A 1 68 ? -13.126 -3.487 11.818 1.00 97.50 68 ALA A CA 1
ATOM 515 C C . ALA A 1 68 ? -13.329 -3.746 10.315 1.00 97.50 68 ALA A C 1
ATOM 517 O O . ALA A 1 68 ? -12.355 -3.862 9.577 1.00 97.50 68 ALA A O 1
ATOM 518 N N . SER A 1 69 ? -14.577 -3.772 9.837 1.00 97.50 69 SER A N 1
ATOM 519 C CA . SER A 1 69 ? -14.890 -3.999 8.417 1.00 97.50 69 SER A CA 1
ATOM 520 C C . SER A 1 69 ? -14.319 -2.903 7.514 1.00 97.50 69 SER A C 1
ATOM 522 O O . SER A 1 69 ? -13.772 -3.206 6.452 1.00 97.50 69 SER A O 1
ATOM 524 N N . TYR A 1 70 ? -14.384 -1.644 7.959 1.00 96.06 70 TYR A N 1
ATOM 525 C CA . TYR A 1 70 ? -13.751 -0.513 7.285 1.00 96.06 70 TYR A CA 1
ATOM 526 C C . TYR A 1 70 ? -12.247 -0.752 7.105 1.00 96.06 70 TYR A C 1
ATOM 528 O O . TYR A 1 70 ? -11.752 -0.724 5.976 1.00 96.06 70 TYR A O 1
ATOM 536 N N . PHE A 1 71 ? -11.517 -1.057 8.184 1.00 97.50 71 PHE A N 1
ATOM 537 C CA . PHE A 1 71 ? -10.069 -1.252 8.093 1.00 97.50 71 PHE A CA 1
ATOM 538 C C . PHE A 1 71 ? -9.689 -2.504 7.307 1.00 97.50 71 PHE A C 1
ATOM 540 O O . PHE A 1 71 ? -8.778 -2.431 6.487 1.00 97.50 71 PHE A O 1
ATOM 547 N N . ILE A 1 72 ? -10.401 -3.621 7.475 1.00 97.75 72 ILE A N 1
ATOM 548 C CA . ILE A 1 72 ? -10.152 -4.838 6.690 1.00 97.75 72 ILE A CA 1
ATOM 549 C C . ILE A 1 72 ? -10.303 -4.565 5.189 1.00 97.75 72 ILE A C 1
ATOM 551 O O . ILE A 1 72 ? -9.445 -4.977 4.410 1.00 97.75 72 ILE A O 1
ATOM 555 N N . SER A 1 73 ? -11.327 -3.8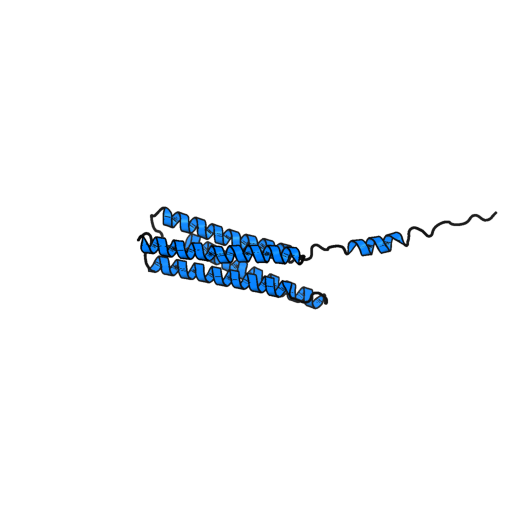13 4.773 1.00 96.75 73 SER A N 1
ATOM 556 C CA . SER A 1 73 ? -11.493 -3.423 3.367 1.00 96.75 73 SER A CA 1
ATOM 557 C C . SER A 1 73 ? -10.318 -2.580 2.856 1.00 96.75 73 SER A C 1
ATOM 559 O O . SER A 1 73 ? -9.809 -2.832 1.762 1.00 96.75 73 SER A O 1
ATOM 561 N N . LYS A 1 74 ? -9.839 -1.614 3.650 1.00 96.56 74 LYS A N 1
ATOM 562 C CA . LYS A 1 74 ? -8.688 -0.775 3.280 1.00 96.56 74 LYS A CA 1
ATOM 563 C C . LYS A 1 74 ? -7.390 -1.580 3.215 1.00 96.56 74 LYS A C 1
ATOM 565 O O . LYS A 1 74 ? -6.611 -1.405 2.286 1.00 96.56 74 LYS A O 1
ATOM 570 N N . ILE A 1 75 ? -7.156 -2.479 4.166 1.00 97.75 75 ILE A N 1
ATOM 571 C CA . ILE A 1 75 ? -5.970 -3.347 4.189 1.00 97.75 75 ILE A CA 1
ATOM 572 C C . ILE A 1 75 ? -5.976 -4.301 2.991 1.00 97.75 75 ILE A C 1
ATOM 574 O O . ILE A 1 75 ? -4.948 -4.475 2.337 1.00 97.75 75 ILE A O 1
ATOM 578 N N . PHE A 1 76 ? -7.139 -4.854 2.641 1.00 97.25 76 PHE A N 1
ATOM 579 C CA . PHE A 1 76 ? -7.287 -5.673 1.442 1.00 97.25 76 PHE A CA 1
ATOM 580 C C . PHE A 1 76 ? -6.983 -4.883 0.160 1.00 97.25 76 PHE A C 1
ATOM 582 O O . PHE A 1 76 ? -6.241 -5.370 -0.690 1.00 97.25 76 PHE A O 1
ATOM 589 N N . ALA A 1 77 ? -7.473 -3.644 0.042 1.00 96.69 77 ALA A N 1
ATOM 590 C CA . ALA A 1 77 ? -7.137 -2.777 -1.088 1.00 96.69 77 ALA A CA 1
ATOM 591 C C . ALA A 1 77 ? -5.619 -2.528 -1.192 1.00 96.69 77 ALA A C 1
ATOM 593 O O . ALA A 1 77 ? -5.043 -2.692 -2.267 1.00 96.69 77 ALA A O 1
ATOM 594 N N . THR A 1 78 ? -4.945 -2.237 -0.073 1.00 97.50 78 THR A N 1
ATOM 595 C CA . THR A 1 78 ? -3.477 -2.093 -0.033 1.00 97.50 78 THR A CA 1
ATOM 596 C C . THR A 1 78 ? -2.769 -3.341 -0.540 1.00 97.50 78 THR A C 1
ATOM 598 O O . THR A 1 78 ? -1.835 -3.237 -1.332 1.00 97.50 78 THR A O 1
ATOM 601 N N . LYS A 1 79 ? -3.221 -4.525 -0.113 1.00 97.19 79 LYS A N 1
ATOM 602 C CA . LYS A 1 79 ? -2.644 -5.799 -0.546 1.00 97.19 79 LYS A CA 1
ATOM 603 C C . LYS A 1 79 ? -2.713 -5.961 -2.067 1.00 97.19 79 LYS A C 1
ATOM 605 O O . LYS A 1 79 ? -1.688 -6.242 -2.682 1.00 97.19 79 LYS A O 1
ATOM 610 N N . LEU A 1 80 ? -3.873 -5.694 -2.669 1.00 97.12 80 LEU A N 1
ATOM 611 C CA . LEU A 1 80 ? -4.048 -5.744 -4.126 1.00 97.12 80 LEU A CA 1
ATOM 612 C C . LEU A 1 80 ? -3.170 -4.717 -4.860 1.00 97.12 80 LEU A C 1
ATOM 614 O O . LEU A 1 80 ? -2.658 -4.989 -5.949 1.00 97.12 80 LEU A O 1
ATOM 618 N N . HIS A 1 81 ? -2.967 -3.534 -4.275 1.00 96.94 81 HIS A N 1
ATOM 619 C CA . HIS A 1 81 ? -2.049 -2.541 -4.831 1.00 96.94 81 HIS A CA 1
ATOM 620 C C . HIS A 1 81 ? -0.597 -3.024 -4.801 1.00 96.94 81 HIS A C 1
ATOM 622 O O . HIS A 1 81 ? 0.101 -2.857 -5.797 1.00 96.94 81 HIS A O 1
ATOM 628 N N . ILE A 1 82 ? -0.149 -3.666 -3.719 1.00 97.19 82 ILE A N 1
ATOM 629 C CA . ILE A 1 82 ? 1.199 -4.251 -3.647 1.00 97.19 82 ILE A CA 1
ATOM 630 C C . ILE A 1 82 ? 1.363 -5.384 -4.667 1.00 97.19 82 ILE A C 1
ATOM 632 O O . ILE A 1 82 ? 2.375 -5.425 -5.362 1.00 97.19 82 ILE A O 1
ATOM 636 N N . GLU A 1 83 ? 0.364 -6.257 -4.813 1.00 97.00 83 GLU A N 1
ATOM 637 C CA . GLU A 1 83 ? 0.363 -7.315 -5.837 1.00 97.00 83 GLU A CA 1
ATOM 638 C C . GLU A 1 83 ? 0.483 -6.720 -7.247 1.00 97.00 83 GLU A C 1
ATOM 640 O O . GLU A 1 83 ? 1.336 -7.137 -8.026 1.00 97.00 83 GLU A O 1
ATOM 645 N N . SER A 1 84 ? -0.254 -5.643 -7.531 1.00 96.56 84 SER A N 1
ATOM 646 C CA . SER A 1 84 ? -0.138 -4.920 -8.804 1.00 96.56 84 SER A CA 1
ATOM 647 C C . SER A 1 84 ? 1.258 -4.326 -9.033 1.00 96.56 84 SER A C 1
ATOM 649 O O . SER A 1 84 ? 1.706 -4.239 -10.175 1.00 96.56 84 SER A O 1
ATOM 651 N N . ILE A 1 85 ? 1.954 -3.893 -7.975 1.00 95.56 85 ILE A N 1
ATOM 652 C CA . ILE A 1 85 ? 3.335 -3.395 -8.078 1.00 95.56 85 ILE A CA 1
ATOM 653 C C . ILE A 1 85 ? 4.295 -4.547 -8.385 1.00 95.56 85 ILE A C 1
ATOM 655 O O . ILE A 1 85 ? 5.150 -4.407 -9.259 1.00 95.56 85 ILE A O 1
ATOM 659 N N . LEU A 1 86 ? 4.141 -5.690 -7.713 1.00 95.19 86 LEU A N 1
ATOM 660 C CA . LEU A 1 86 ? 4.936 -6.890 -7.982 1.00 95.19 86 LEU A CA 1
ATOM 661 C C . LEU A 1 86 ? 4.770 -7.356 -9.434 1.00 95.19 86 LEU A C 1
ATOM 663 O O . LEU A 1 86 ? 5.770 -7.657 -10.086 1.00 95.19 86 LEU A O 1
ATOM 667 N N . ASP A 1 87 ? 3.549 -7.318 -9.969 1.00 94.12 87 ASP A N 1
ATOM 668 C CA . ASP A 1 87 ? 3.273 -7.633 -11.374 1.00 94.12 87 ASP A CA 1
ATOM 669 C C . ASP A 1 87 ? 3.975 -6.666 -12.336 1.00 94.12 87 ASP A C 1
ATOM 671 O O . ASP A 1 87 ? 4.521 -7.088 -13.355 1.00 94.12 87 ASP A O 1
ATOM 675 N N . ILE A 1 88 ? 4.020 -5.368 -12.012 1.00 92.12 88 ILE A N 1
ATOM 676 C CA . ILE A 1 88 ? 4.745 -4.365 -12.810 1.00 92.12 88 ILE A CA 1
ATOM 677 C C . ILE A 1 88 ? 6.251 -4.645 -12.798 1.00 92.12 88 ILE A C 1
ATOM 679 O O . ILE A 1 88 ? 6.890 -4.598 -13.851 1.00 92.12 88 ILE A O 1
ATOM 683 N N . ILE A 1 89 ? 6.820 -4.965 -11.631 1.00 90.38 89 ILE A N 1
ATOM 684 C CA . ILE A 1 89 ? 8.237 -5.334 -11.499 1.00 90.38 89 ILE A CA 1
ATOM 685 C C . ILE A 1 89 ? 8.527 -6.596 -12.319 1.00 90.38 89 ILE A C 1
ATOM 687 O O . ILE A 1 89 ? 9.517 -6.648 -13.052 1.00 90.38 89 ILE A O 1
ATOM 691 N N . PHE A 1 90 ? 7.650 -7.599 -12.241 1.00 88.44 90 PHE A N 1
ATOM 692 C CA . PHE A 1 90 ? 7.780 -8.840 -12.997 1.00 88.44 90 PHE A CA 1
ATOM 693 C C . PHE A 1 90 ? 7.694 -8.604 -14.510 1.00 88.44 90 PHE A C 1
ATOM 695 O O . PHE A 1 90 ? 8.545 -9.103 -15.250 1.00 88.44 90 PHE A O 1
ATOM 702 N N . PHE A 1 91 ? 6.719 -7.813 -14.967 1.00 89.12 91 PHE A N 1
ATOM 703 C CA . PHE A 1 91 ? 6.569 -7.410 -16.365 1.00 89.12 91 PHE A CA 1
ATOM 704 C C . PHE A 1 91 ? 7.825 -6.700 -16.875 1.00 89.12 91 PHE A C 1
ATOM 706 O O . PHE A 1 91 ? 8.368 -7.077 -17.913 1.00 89.12 91 PHE A O 1
ATOM 713 N N . TYR A 1 92 ? 8.331 -5.719 -16.124 1.00 85.75 92 TYR A N 1
ATOM 714 C CA . TYR A 1 92 ? 9.542 -4.988 -16.487 1.00 85.75 92 TYR A CA 1
ATOM 715 C C . TYR A 1 92 ? 10.759 -5.917 -16.597 1.00 85.75 92 TYR A C 1
ATOM 717 O O . TYR A 1 92 ? 11.499 -5.859 -17.575 1.00 85.75 92 TYR A O 1
ATOM 725 N N . ARG A 1 93 ? 10.939 -6.826 -15.627 1.00 82.56 93 ARG A N 1
ATOM 726 C CA . ARG A 1 93 ? 12.058 -7.784 -15.583 1.00 82.56 93 ARG A CA 1
ATOM 727 C C . ARG A 1 93 ? 12.141 -8.677 -16.822 1.00 82.56 93 ARG A C 1
ATOM 729 O O . ARG A 1 93 ? 13.244 -9.009 -17.257 1.00 82.56 93 ARG A O 1
ATOM 736 N N . HIS A 1 94 ? 10.988 -9.113 -17.322 1.00 85.44 94 HIS A N 1
ATOM 737 C CA . HIS A 1 94 ? 10.877 -10.085 -18.414 1.00 85.44 94 HIS A CA 1
ATOM 738 C C . HIS A 1 94 ? 10.601 -9.435 -19.769 1.00 85.44 94 HIS A C 1
ATOM 740 O O . HIS A 1 94 ? 10.444 -10.135 -20.768 1.00 85.44 94 HIS A O 1
ATOM 746 N N . SER A 1 95 ? 10.548 -8.108 -19.811 1.00 84.62 95 SER A N 1
ATOM 747 C CA . SER A 1 95 ? 10.400 -7.366 -21.049 1.00 84.62 95 SER A CA 1
ATOM 748 C C . SER A 1 95 ? 11.692 -7.380 -21.870 1.00 84.62 95 SER A C 1
ATOM 750 O O . SER A 1 95 ? 12.798 -7.318 -21.330 1.00 84.62 95 SER A O 1
ATOM 752 N N . ASP A 1 96 ? 11.548 -7.449 -23.193 1.00 78.75 96 ASP A N 1
ATOM 753 C CA . ASP A 1 96 ? 12.679 -7.415 -24.119 1.00 78.75 96 ASP A CA 1
ATOM 754 C C . ASP A 1 96 ? 13.124 -5.972 -24.401 1.00 78.75 96 ASP A C 1
ATOM 756 O O . ASP A 1 96 ? 12.389 -5.174 -24.988 1.00 78.75 96 ASP A O 1
ATOM 760 N N . PHE A 1 97 ? 14.356 -5.650 -24.011 1.00 78.00 97 PHE A N 1
ATOM 761 C CA . PHE A 1 97 ? 14.984 -4.346 -24.234 1.00 78.00 97 PHE A CA 1
ATOM 762 C C . PHE A 1 97 ? 15.962 -4.328 -25.416 1.00 78.00 97 PHE A C 1
ATOM 764 O O . PHE A 1 97 ? 16.681 -3.346 -25.598 1.00 78.00 97 PHE A O 1
ATOM 771 N N . GLY A 1 98 ? 15.996 -5.385 -26.236 1.00 72.50 98 GLY A N 1
ATOM 772 C CA . GLY A 1 98 ? 16.814 -5.451 -27.450 1.00 72.50 98 GLY A CA 1
ATOM 773 C C . GLY A 1 98 ? 16.409 -4.439 -28.528 1.00 72.50 98 GLY A C 1
ATOM 774 O O . GLY A 1 98 ? 17.210 -4.124 -29.406 1.00 72.50 98 GLY A O 1
ATOM 775 N N . ASN A 1 99 ? 15.193 -3.886 -28.442 1.00 80.12 99 ASN A N 1
ATOM 776 C CA . ASN A 1 99 ? 14.685 -2.826 -29.309 1.00 80.12 99 ASN A CA 1
ATOM 777 C C . ASN A 1 99 ? 14.410 -1.544 -28.496 1.00 80.12 99 ASN A C 1
ATOM 779 O O . ASN A 1 99 ? 13.654 -1.571 -27.524 1.00 80.12 99 ASN A O 1
ATOM 783 N N . TYR A 1 100 ? 14.992 -0.417 -28.925 1.00 75.38 100 TYR A N 1
ATOM 784 C CA . TYR A 1 100 ? 14.842 0.883 -28.263 1.00 75.38 100 TYR A CA 1
ATOM 785 C C . TYR A 1 100 ? 13.392 1.400 -28.248 1.00 75.38 100 TYR A C 1
ATOM 787 O O . TYR A 1 100 ? 12.939 1.887 -27.215 1.00 75.38 100 TYR A O 1
ATOM 795 N N . ASP A 1 101 ? 12.630 1.228 -29.332 1.00 81.88 101 ASP A N 1
ATOM 796 C CA . ASP A 1 101 ? 11.221 1.649 -29.383 1.00 81.88 101 ASP A CA 1
ATOM 797 C C . ASP A 1 101 ? 10.361 0.825 -28.419 1.00 81.88 101 ASP A C 1
ATOM 799 O O . ASP A 1 101 ? 9.445 1.343 -27.776 1.00 81.88 101 ASP A O 1
ATOM 803 N N . ASN A 1 102 ? 10.678 -0.467 -28.281 1.00 79.31 102 ASN A N 1
ATOM 804 C CA . ASN A 1 102 ? 10.015 -1.331 -27.310 1.00 79.31 102 ASN A CA 1
ATOM 805 C C . ASN A 1 102 ? 10.355 -0.900 -25.879 1.00 79.31 102 ASN A C 1
ATOM 807 O O . ASN A 1 102 ? 9.465 -0.769 -25.042 1.00 79.31 102 ASN A O 1
ATOM 811 N N . TYR A 1 103 ? 11.631 -0.603 -25.619 1.00 81.56 103 TYR A N 1
ATOM 812 C CA . TYR A 1 103 ? 12.101 -0.092 -24.332 1.00 81.56 103 TYR A CA 1
ATOM 813 C C . 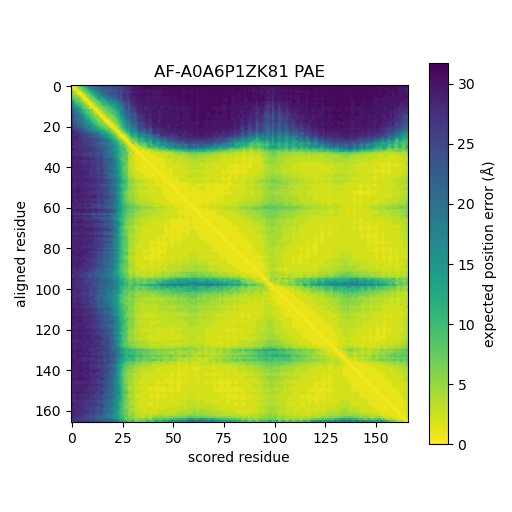TYR A 1 103 ? 11.352 1.174 -23.895 1.00 81.56 103 TYR A C 1
ATOM 815 O O . TYR A 1 103 ? 10.868 1.219 -22.763 1.00 81.56 103 TYR A O 1
ATOM 823 N N . ILE A 1 104 ? 11.189 2.163 -24.782 1.00 83.19 104 ILE A N 1
ATOM 824 C CA . ILE A 1 104 ? 10.446 3.393 -24.463 1.00 83.19 104 ILE A CA 1
ATOM 825 C C . ILE A 1 104 ? 8.986 3.085 -24.114 1.00 83.19 104 ILE A C 1
ATOM 827 O O . ILE A 1 104 ? 8.501 3.538 -23.080 1.00 83.19 104 ILE A O 1
ATOM 831 N N . ARG A 1 105 ? 8.305 2.239 -24.896 1.00 87.25 105 ARG A N 1
ATOM 832 C CA . ARG A 1 105 ? 6.906 1.858 -24.623 1.00 87.25 105 ARG A CA 1
ATOM 833 C C . ARG A 1 105 ? 6.736 1.144 -23.284 1.00 87.25 105 ARG A C 1
ATOM 835 O O . ARG A 1 105 ? 5.790 1.423 -22.549 1.00 87.25 105 ARG A O 1
ATOM 842 N N . ILE A 1 106 ? 7.647 0.228 -22.957 1.00 86.38 106 ILE A N 1
ATOM 843 C CA . ILE A 1 106 ? 7.646 -0.485 -21.672 1.00 86.38 106 ILE A CA 1
ATOM 844 C C . ILE A 1 106 ? 7.838 0.504 -20.522 1.00 86.38 106 ILE A C 1
ATOM 846 O O . ILE A 1 106 ? 7.126 0.424 -19.521 1.00 86.38 106 ILE A O 1
ATOM 850 N N . LEU A 1 107 ? 8.758 1.458 -20.672 1.00 85.31 107 LEU A N 1
ATOM 851 C CA . LEU A 1 107 ? 8.993 2.492 -19.673 1.00 85.31 107 LEU A CA 1
ATOM 852 C C . LEU A 1 107 ? 7.795 3.408 -19.461 1.00 85.31 107 LEU A C 1
ATOM 854 O O . LEU A 1 107 ? 7.450 3.697 -18.316 1.00 85.31 107 LEU A O 1
ATOM 858 N N . GLU A 1 108 ? 7.159 3.863 -20.534 1.00 88.75 108 GLU A N 1
ATOM 859 C CA . GLU A 1 108 ? 5.956 4.691 -20.457 1.00 88.75 108 GLU A CA 1
ATOM 860 C C . GLU A 1 108 ? 4.824 3.946 -19.744 1.00 88.75 108 GLU A C 1
ATOM 862 O O . GLU A 1 108 ? 4.204 4.490 -18.827 1.00 88.75 108 GLU A O 1
ATOM 867 N N . TYR A 1 109 ? 4.611 2.675 -20.097 1.00 89.75 109 TYR A N 1
ATOM 868 C CA . TYR A 1 109 ? 3.619 1.822 -19.450 1.00 89.75 109 TYR A CA 1
ATOM 869 C C . TYR A 1 109 ? 3.901 1.639 -17.952 1.00 89.75 109 TYR A C 1
ATOM 871 O O . TYR A 1 109 ? 3.022 1.882 -17.122 1.00 89.75 109 TYR A O 1
ATOM 879 N N . VAL A 1 110 ? 5.128 1.252 -17.586 1.00 89.62 110 VAL A N 1
ATOM 880 C CA . VAL A 1 110 ? 5.528 1.042 -16.185 1.00 89.62 110 VAL A CA 1
ATOM 881 C C . VAL A 1 110 ? 5.382 2.328 -15.380 1.00 89.62 110 VAL A C 1
ATOM 883 O O . VAL A 1 110 ? 4.737 2.318 -14.333 1.00 89.62 110 VAL A O 1
ATOM 886 N N . ASN A 1 111 ? 5.902 3.451 -15.879 1.00 88.94 111 ASN A N 1
ATOM 887 C CA . ASN A 1 111 ? 5.818 4.729 -15.176 1.00 88.94 111 ASN A CA 1
ATOM 888 C C . ASN A 1 111 ? 4.367 5.187 -14.985 1.00 88.94 111 ASN A C 1
ATOM 890 O O . ASN A 1 111 ? 4.002 5.580 -13.878 1.00 88.94 111 ASN A O 1
ATOM 894 N N . SER A 1 112 ? 3.526 5.078 -16.017 1.00 92.69 112 SER A N 1
ATOM 895 C CA . SER A 1 112 ? 2.105 5.436 -15.929 1.00 92.69 112 SER A CA 1
ATOM 896 C C . SER A 1 112 ? 1.366 4.606 -14.872 1.00 92.69 112 SER A C 1
ATOM 898 O O . SER A 1 112 ? 0.609 5.141 -14.058 1.00 92.69 112 SER A O 1
ATOM 900 N N . ARG A 1 113 ? 1.625 3.294 -14.830 1.00 94.00 113 ARG A N 1
ATOM 901 C CA . ARG A 1 113 ? 1.016 2.388 -13.849 1.00 94.00 113 ARG A CA 1
ATOM 902 C C . ARG A 1 113 ? 1.479 2.685 -12.423 1.00 94.00 113 ARG A C 1
ATOM 904 O O . ARG A 1 113 ? 0.648 2.720 -11.516 1.00 94.00 113 ARG A O 1
ATOM 911 N N . LEU A 1 114 ? 2.776 2.925 -12.223 1.00 93.38 114 LEU A N 1
ATOM 912 C CA . LEU A 1 114 ? 3.326 3.290 -10.914 1.00 93.38 114 LEU A CA 1
ATOM 913 C C . LEU A 1 114 ? 2.797 4.646 -10.430 1.00 93.38 114 LEU A C 1
ATOM 915 O O . LEU A 1 114 ? 2.518 4.791 -9.241 1.00 93.38 114 LEU A O 1
ATOM 919 N N . ASP A 1 115 ? 2.588 5.609 -11.330 1.00 92.81 115 ASP A N 1
ATOM 920 C CA . ASP A 1 115 ? 1.981 6.899 -10.989 1.00 92.81 115 ASP A CA 1
ATOM 921 C C . ASP A 1 115 ? 0.543 6.746 -10.512 1.00 92.81 115 ASP A C 1
ATOM 923 O O . ASP A 1 115 ? 0.198 7.233 -9.434 1.00 92.81 115 ASP A O 1
ATOM 927 N N . SER A 1 116 ? -0.270 5.987 -11.250 1.00 94.1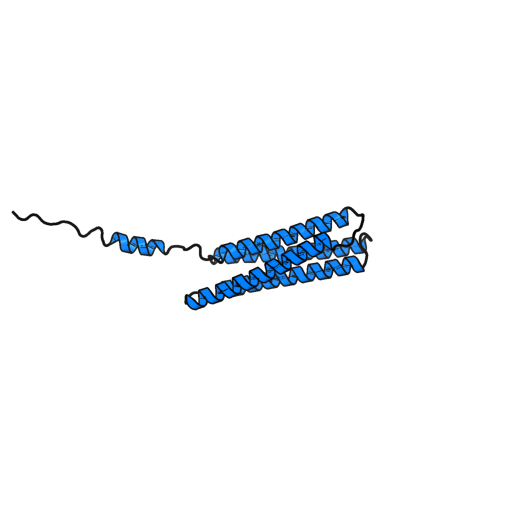2 116 SER A N 1
ATOM 928 C CA . SER A 1 116 ? -1.640 5.688 -10.832 1.00 94.12 116 SER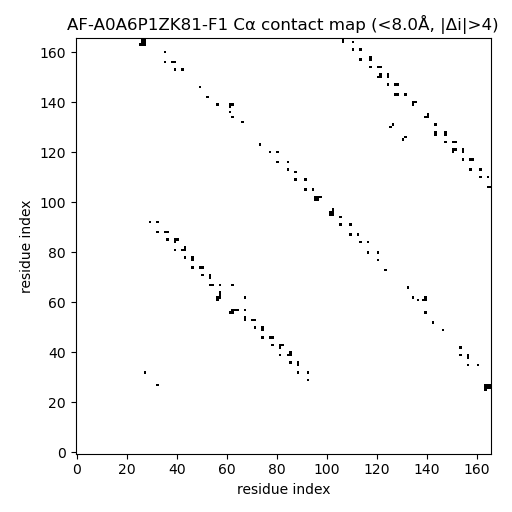 A CA 1
ATOM 929 C C . SER A 1 116 ? -1.678 5.034 -9.447 1.00 94.12 116 SER A C 1
ATOM 931 O O . SER A 1 116 ? -2.464 5.451 -8.598 1.00 94.12 116 SER A O 1
ATOM 933 N N . LEU A 1 117 ? -0.823 4.038 -9.195 1.00 94.50 117 LEU A N 1
ATOM 934 C CA . LEU A 1 117 ? -0.773 3.337 -7.907 1.00 94.50 117 LEU A CA 1
ATOM 935 C C . LEU A 1 117 ? -0.295 4.248 -6.774 1.00 94.50 117 LEU A C 1
ATOM 937 O O . LEU A 1 117 ? -0.851 4.203 -5.678 1.00 94.50 117 LEU A O 1
ATOM 941 N N . THR A 1 118 ? 0.683 5.113 -7.042 1.00 94.44 118 THR A N 1
ATOM 942 C CA . THR A 1 118 ? 1.171 6.102 -6.073 1.00 94.44 118 THR A CA 1
ATOM 943 C C . THR A 1 118 ? 0.054 7.053 -5.659 1.00 94.44 118 THR A C 1
ATOM 945 O O . THR A 1 118 ? -0.158 7.268 -4.464 1.00 94.44 118 THR A O 1
ATOM 948 N N . SER A 1 119 ? -0.702 7.591 -6.622 1.00 95.88 119 SER A N 1
ATOM 949 C CA . SER A 1 119 ? -1.839 8.471 -6.340 1.00 95.88 119 SER A CA 1
ATOM 950 C C . SER A 1 119 ? -2.936 7.758 -5.548 1.00 95.88 119 SER A C 1
ATOM 952 O O . SER A 1 119 ? -3.460 8.328 -4.591 1.00 95.88 119 SER A O 1
ATOM 954 N N . THR A 1 120 ? -3.258 6.506 -5.886 1.00 95.81 120 THR A N 1
ATOM 955 C CA . THR A 1 120 ? -4.252 5.717 -5.143 1.00 95.81 120 THR A CA 1
ATOM 956 C C . THR A 1 120 ? -3.807 5.437 -3.706 1.00 95.81 120 THR A C 1
ATOM 958 O O . THR A 1 120 ? -4.588 5.641 -2.777 1.00 95.81 120 THR A O 1
ATOM 961 N N . LEU A 1 121 ? -2.548 5.042 -3.494 1.00 96.50 121 LEU A N 1
ATOM 962 C CA . LEU A 1 121 ? -1.993 4.813 -2.157 1.00 96.50 121 LEU A CA 1
ATOM 963 C C . LEU A 1 121 ? -1.951 6.103 -1.329 1.00 96.50 121 LEU A C 1
ATOM 965 O O . LEU A 1 121 ? -2.273 6.080 -0.140 1.00 96.50 121 LEU A O 1
ATOM 969 N N . ALA A 1 122 ? -1.608 7.238 -1.944 1.00 96.75 122 ALA A N 1
ATOM 970 C CA . ALA A 1 122 ? -1.625 8.540 -1.283 1.00 96.75 122 ALA A CA 1
ATOM 971 C C . ALA A 1 122 ? -3.045 8.946 -0.860 1.00 96.75 122 ALA A C 1
ATOM 973 O O . ALA A 1 122 ? -3.249 9.363 0.281 1.00 96.75 122 ALA A O 1
ATOM 974 N N . LEU A 1 123 ? -4.036 8.755 -1.738 1.00 96.44 123 LEU A N 1
ATOM 975 C CA . LEU A 1 123 ? -5.442 8.999 -1.418 1.00 96.44 123 LEU A CA 1
ATOM 976 C C . LEU A 1 123 ? -5.918 8.097 -0.278 1.00 96.44 123 LEU A C 1
ATOM 978 O O . LEU A 1 123 ? -6.604 8.554 0.638 1.00 96.44 123 LEU A O 1
ATOM 982 N N . GLN A 1 124 ? -5.541 6.821 -0.307 1.00 95.75 124 GLN A N 1
ATOM 983 C CA . GLN A 1 124 ? -5.883 5.893 0.758 1.00 95.75 124 GLN A CA 1
ATOM 984 C C . GLN A 1 124 ? -5.249 6.308 2.088 1.00 95.75 124 GLN A C 1
ATOM 986 O O . GLN A 1 124 ? -5.940 6.322 3.103 1.00 95.75 124 GLN A O 1
ATOM 991 N N . ARG A 1 125 ? -3.969 6.696 2.090 1.00 97.19 125 ARG A N 1
ATOM 992 C CA . ARG A 1 125 ? -3.278 7.205 3.281 1.00 97.19 125 ARG A CA 1
ATOM 993 C C . ARG A 1 125 ? -3.997 8.418 3.871 1.00 97.19 125 ARG A C 1
ATOM 995 O O . ARG A 1 125 ? -4.226 8.452 5.075 1.00 97.19 125 ARG A O 1
ATOM 1002 N N . GLN A 1 126 ? -4.402 9.367 3.028 1.00 96.25 126 GLN A N 1
ATOM 1003 C CA . GLN A 1 126 ? -5.177 10.529 3.466 1.00 96.25 126 GLN A CA 1
ATOM 1004 C C . GLN A 1 126 ? -6.552 10.120 4.013 1.00 96.25 126 GLN A C 1
ATOM 1006 O O . GLN A 1 126 ? -6.970 10.600 5.058 1.00 96.25 126 GLN A O 1
ATOM 1011 N N . THR A 1 127 ? -7.218 9.164 3.360 1.00 94.38 127 THR A N 1
ATOM 1012 C CA . THR A 1 127 ? -8.518 8.633 3.802 1.00 94.38 127 THR A CA 1
ATOM 1013 C C . THR A 1 127 ? -8.437 7.984 5.183 1.00 94.38 127 THR A C 1
ATOM 1015 O O . THR A 1 127 ? -9.367 8.123 5.967 1.00 94.38 127 THR A O 1
ATOM 1018 N N . ILE A 1 128 ? -7.349 7.274 5.492 1.00 94.38 128 ILE A N 1
ATOM 1019 C CA . ILE A 1 128 ? -7.131 6.702 6.828 1.00 94.38 128 ILE A CA 1
ATOM 1020 C C . ILE A 1 128 ? -6.870 7.806 7.853 1.00 94.38 128 ILE A C 1
ATOM 1022 O O . ILE A 1 128 ? -7.418 7.755 8.948 1.00 94.38 128 ILE A O 1
ATOM 1026 N N . LYS A 1 129 ? -6.059 8.805 7.499 1.00 92.56 129 LYS A N 1
ATOM 1027 C CA . LYS A 1 129 ? -5.696 9.897 8.404 1.00 92.56 129 LYS A CA 1
ATOM 1028 C C . LYS A 1 129 ? -6.893 10.776 8.785 1.00 92.56 129 LYS A C 1
ATOM 1030 O O . LYS A 1 129 ? -7.002 11.162 9.942 1.00 92.56 129 LYS A O 1
ATOM 1035 N N . ASP A 1 130 ? -7.772 11.059 7.826 1.00 90.88 130 ASP A N 1
ATOM 1036 C CA . ASP A 1 130 ? -8.867 12.020 8.001 1.00 90.88 130 ASP A CA 1
ATOM 1037 C C . ASP A 1 130 ? -10.238 11.358 8.195 1.00 90.88 130 ASP A C 1
ATOM 1039 O O . ASP A 1 130 ? -11.167 11.984 8.693 1.00 90.88 130 ASP A O 1
ATOM 1043 N N . GLY A 1 131 ? -10.397 10.116 7.735 1.00 86.12 131 GLY A N 1
ATOM 1044 C CA . GLY A 1 131 ? -11.684 9.422 7.658 1.00 86.12 131 GLY A CA 1
ATOM 1045 C C . GLY A 1 131 ? -11.786 8.186 8.545 1.00 86.12 131 GLY A C 1
ATOM 1046 O O . GLY A 1 131 ? -12.772 7.453 8.437 1.00 86.12 131 GLY A O 1
ATOM 1047 N N . ALA A 1 132 ? -10.780 7.909 9.377 1.00 89.62 132 ALA A N 1
ATOM 1048 C CA . ALA A 1 132 ? -10.896 6.887 10.408 1.00 89.62 132 ALA A CA 1
ATOM 1049 C C . ALA A 1 132 ? -11.892 7.346 11.493 1.00 89.62 132 ALA A C 1
ATOM 1051 O O . ALA A 1 132 ? -11.841 8.507 11.898 1.00 89.62 132 ALA A O 1
ATOM 1052 N N . PRO A 1 133 ? -12.781 6.464 11.992 1.00 89.31 133 PRO A N 1
ATOM 1053 C CA . PRO A 1 133 ? -13.679 6.796 13.098 1.00 89.31 133 PRO A CA 1
ATOM 1054 C C . PRO A 1 133 ? -12.922 7.345 14.312 1.00 89.31 133 PRO A C 1
ATOM 1056 O O . PRO A 1 133 ? -11.875 6.809 14.676 1.00 89.31 133 PRO A O 1
ATOM 1059 N N . GLU A 1 134 ? -13.447 8.379 14.965 1.00 90.19 134 GLU A N 1
ATOM 1060 C CA . GLU A 1 134 ? -12.852 8.905 16.194 1.00 90.19 134 GLU A CA 1
ATOM 1061 C C . GLU A 1 134 ? -13.212 8.003 17.379 1.00 90.19 134 GLU A C 1
ATOM 1063 O O . GLU A 1 134 ? -14.368 7.913 17.790 1.00 90.19 134 GLU A O 1
ATOM 1068 N N . ILE A 1 135 ? -12.211 7.312 17.923 1.00 92.38 135 ILE A N 1
ATOM 1069 C CA . ILE A 1 135 ? -12.351 6.447 19.097 1.00 92.38 135 ILE A CA 1
ATOM 1070 C C . ILE A 1 135 ? -11.287 6.866 20.109 1.00 92.38 135 ILE A C 1
ATOM 1072 O O . ILE A 1 135 ? -10.092 6.886 19.793 1.00 92.38 135 ILE A O 1
ATOM 1076 N N . ASP A 1 136 ? -11.709 7.184 21.335 1.00 93.12 136 ASP A N 1
ATOM 1077 C CA . ASP A 1 136 ? -10.793 7.538 22.421 1.00 93.12 136 ASP A CA 1
ATOM 1078 C C . ASP A 1 136 ? -10.134 6.286 23.012 1.00 93.12 136 ASP A C 1
ATOM 1080 O O . ASP A 1 136 ? -10.522 5.747 24.049 1.00 93.12 136 ASP A O 1
ATOM 1084 N N . ASN A 1 137 ? -9.154 5.760 22.281 1.00 95.62 137 ASN A N 1
ATOM 1085 C CA . ASN A 1 137 ? -8.371 4.612 22.700 1.00 95.62 137 ASN A CA 1
ATOM 1086 C C . ASN A 1 137 ? -6.932 4.707 22.177 1.00 95.62 137 ASN A C 1
ATOM 1088 O O . ASN A 1 137 ? -6.687 4.876 20.981 1.00 95.62 137 ASN A O 1
ATOM 1092 N N . THR A 1 138 ? -5.960 4.549 23.075 1.00 95.06 138 THR A N 1
ATOM 1093 C CA . THR A 1 138 ? -4.531 4.667 22.748 1.00 95.06 138 THR A CA 1
ATOM 1094 C C . THR A 1 138 ? -4.052 3.603 21.758 1.00 95.06 138 THR A C 1
ATOM 1096 O O . THR A 1 138 ? -3.274 3.917 20.860 1.00 95.06 138 THR A O 1
ATOM 1099 N N . ALA A 1 139 ? -4.510 2.353 21.888 1.00 93.50 139 ALA A N 1
ATOM 1100 C CA . ALA A 1 139 ? -4.110 1.273 20.983 1.00 93.50 139 ALA A CA 1
ATOM 1101 C C . ALA A 1 139 ? -4.666 1.497 19.571 1.00 93.50 139 ALA A C 1
ATOM 1103 O O . ALA A 1 139 ? -3.954 1.304 18.588 1.00 93.50 139 ALA A O 1
ATOM 1104 N N . TYR A 1 140 ? -5.907 1.976 19.481 1.00 96.44 140 TYR A N 1
ATOM 1105 C CA . TYR A 1 140 ? -6.528 2.355 18.216 1.00 96.44 140 TYR A CA 1
ATOM 1106 C C . TYR A 1 140 ? -5.786 3.502 17.517 1.00 96.44 140 TYR A C 1
ATOM 1108 O O . TYR A 1 140 ? -5.462 3.402 16.334 1.00 96.44 140 TYR A O 1
ATOM 1116 N N . ARG A 1 141 ? -5.457 4.571 18.254 1.00 96.00 141 ARG A N 1
ATOM 1117 C CA . ARG A 1 141 ? -4.709 5.715 17.712 1.00 96.00 141 ARG A CA 1
ATOM 1118 C C . ARG A 1 141 ? -3.345 5.293 17.173 1.00 96.00 141 ARG A C 1
ATOM 1120 O O . ARG A 1 141 ? -3.003 5.631 16.044 1.00 96.00 141 ARG A O 1
ATOM 1127 N N . ARG A 1 142 ? -2.618 4.482 17.947 1.00 96.50 142 ARG A N 1
ATOM 1128 C CA . ARG A 1 142 ? -1.323 3.936 17.532 1.00 96.50 142 ARG A CA 1
ATOM 1129 C C . ARG A 1 142 ? -1.440 3.076 16.275 1.00 96.50 142 ARG A C 1
ATOM 1131 O O . ARG A 1 142 ? -0.617 3.195 15.382 1.00 96.50 142 ARG A O 1
ATOM 1138 N N . PHE A 1 143 ? -2.488 2.261 16.162 1.00 97.25 143 PHE A N 1
ATOM 1139 C CA . PHE A 1 143 ? -2.735 1.493 14.944 1.00 97.25 143 PHE A CA 1
ATOM 1140 C C . PHE A 1 143 ? -2.924 2.393 13.709 1.00 97.25 143 PHE A C 1
ATOM 1142 O O . PHE A 1 143 ? -2.368 2.087 12.654 1.00 97.25 143 PHE A O 1
ATOM 1149 N N . ILE A 1 144 ? -3.671 3.501 13.821 1.00 96.94 144 ILE A N 1
ATOM 1150 C CA . ILE A 1 144 ? -3.832 4.457 12.711 1.00 96.94 144 ILE A CA 1
ATOM 1151 C C . ILE A 1 144 ? -2.478 5.045 12.312 1.00 96.94 144 ILE A C 1
ATOM 1153 O O . ILE A 1 144 ? -2.174 5.104 11.119 1.00 96.94 144 ILE A O 1
ATOM 1157 N N . GLU A 1 145 ? -1.677 5.472 13.288 1.00 96.31 145 GLU A N 1
ATOM 1158 C CA . GLU A 1 145 ? -0.338 6.027 13.065 1.00 96.31 145 GLU A CA 1
ATOM 1159 C C . GLU A 1 145 ? 0.567 5.009 12.357 1.00 96.31 145 GLU A C 1
ATOM 1161 O O . GLU A 1 145 ? 1.044 5.284 11.253 1.00 96.31 145 GLU A O 1
ATOM 1166 N N . ASP A 1 146 ? 0.695 3.806 12.922 1.00 97.75 146 ASP A N 1
ATOM 1167 C CA . ASP A 1 146 ? 1.535 2.726 12.398 1.00 97.75 146 ASP A CA 1
ATOM 1168 C C . ASP A 1 146 ? 1.100 2.311 10.979 1.00 97.75 146 ASP A C 1
ATOM 1170 O O . ASP A 1 146 ? 1.932 2.079 10.098 1.00 97.75 146 ASP A O 1
ATOM 1174 N N . TYR A 1 147 ? -0.208 2.221 10.716 1.00 97.94 147 TYR A N 1
ATOM 1175 C CA . TYR A 1 147 ? -0.718 1.852 9.393 1.00 97.94 147 TYR A CA 1
ATOM 1176 C C . TYR A 1 147 ? -0.540 2.979 8.363 1.00 97.94 147 T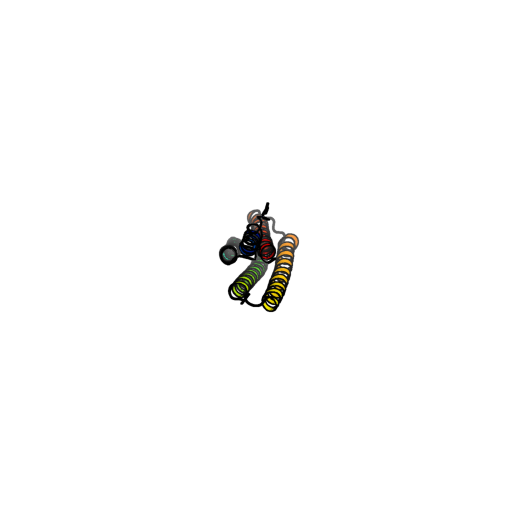YR A C 1
ATOM 1178 O O . TYR A 1 147 ? -0.212 2.733 7.199 1.00 97.94 147 TYR A O 1
ATOM 1186 N N . THR A 1 148 ? -0.700 4.234 8.786 1.00 97.25 148 THR A N 1
ATOM 1187 C CA . THR A 1 148 ? -0.457 5.416 7.944 1.00 97.25 148 THR A CA 1
ATOM 1188 C C . THR A 1 148 ? 1.023 5.554 7.586 1.00 97.25 148 THR A C 1
ATOM 1190 O O . THR A 1 148 ? 1.353 5.959 6.464 1.00 97.25 148 THR A O 1
ATOM 1193 N N . GLU A 1 149 ? 1.919 5.219 8.515 1.00 97.31 149 GLU A N 1
ATOM 1194 C CA . GLU A 1 149 ? 3.359 5.148 8.272 1.00 97.31 149 GLU A CA 1
ATOM 1195 C C . GLU A 1 149 ? 3.697 4.030 7.284 1.00 97.31 149 GLU A C 1
ATOM 1197 O O . GLU A 1 149 ? 4.418 4.270 6.313 1.00 97.31 149 GLU A O 1
ATOM 1202 N N . TYR A 1 150 ? 3.109 2.843 7.448 1.00 98.00 150 TYR A N 1
ATOM 1203 C CA . TYR A 1 150 ? 3.279 1.740 6.503 1.00 98.00 150 TYR A CA 1
ATOM 1204 C C . TYR A 1 150 ? 2.871 2.105 5.074 1.00 98.00 150 TYR A C 1
ATOM 1206 O O . TYR A 1 150 ? 3.659 1.899 4.149 1.00 98.00 150 TYR A O 1
ATOM 1214 N N . LEU A 1 151 ? 1.712 2.744 4.881 1.00 98.06 151 LEU A N 1
ATOM 1215 C CA . LEU A 1 151 ? 1.323 3.279 3.569 1.00 98.06 151 LEU A CA 1
ATOM 1216 C C . LEU A 1 151 ? 2.363 4.280 3.032 1.00 98.06 151 LEU A C 1
ATOM 1218 O O . LEU A 1 151 ? 2.686 4.266 1.844 1.00 98.06 151 LEU A O 1
ATOM 1222 N N . GLY A 1 152 ? 2.934 5.114 3.906 1.00 97.31 152 GLY A N 1
ATOM 1223 C CA . GLY A 1 152 ? 4.034 6.022 3.569 1.00 97.31 152 GLY A CA 1
ATOM 1224 C C . GLY A 1 152 ? 5.308 5.307 3.099 1.00 97.31 152 GLY A C 1
ATOM 1225 O O . GLY A 1 152 ? 5.943 5.762 2.142 1.00 97.31 152 GLY A O 1
ATOM 1226 N N . ARG A 1 153 ? 5.659 4.167 3.708 1.00 97.38 153 ARG A N 1
ATOM 1227 C CA . ARG A 1 153 ? 6.795 3.333 3.278 1.00 97.38 153 ARG A CA 1
ATOM 1228 C C . ARG A 1 153 ? 6.553 2.721 1.901 1.00 97.38 153 ARG A C 1
ATOM 1230 O O . ARG A 1 153 ? 7.446 2.794 1.063 1.00 97.38 153 ARG A O 1
ATOM 1237 N N . ILE A 1 154 ? 5.346 2.214 1.624 1.00 97.69 154 ILE A N 1
ATOM 1238 C CA . ILE A 1 154 ? 4.996 1.694 0.288 1.00 97.69 154 ILE A CA 1
ATOM 1239 C C . ILE A 1 154 ? 5.143 2.799 -0.764 1.00 97.69 154 ILE A C 1
ATOM 1241 O O . ILE A 1 154 ? 5.812 2.597 -1.773 1.00 97.69 154 ILE A O 1
ATOM 1245 N N . ILE A 1 155 ? 4.570 3.983 -0.518 1.00 97.00 155 ILE A N 1
ATOM 1246 C CA . ILE A 1 155 ? 4.654 5.132 -1.437 1.00 97.00 155 ILE A CA 1
ATOM 1247 C C . ILE A 1 155 ? 6.115 5.516 -1.703 1.00 97.00 155 ILE A C 1
ATOM 1249 O O . ILE A 1 155 ? 6.512 5.709 -2.852 1.00 97.00 155 ILE A O 1
ATOM 1253 N N . THR A 1 156 ? 6.932 5.580 -0.650 1.00 95.62 156 THR A N 1
ATOM 1254 C CA . THR A 1 156 ? 8.371 5.853 -0.771 1.00 95.62 156 THR A CA 1
ATOM 1255 C C . THR A 1 156 ? 9.069 4.786 -1.615 1.00 95.62 156 THR A C 1
ATOM 1257 O O . THR A 1 156 ? 9.856 5.125 -2.497 1.00 95.62 156 THR A O 1
ATOM 1260 N N . GLN A 1 157 ? 8.745 3.507 -1.411 1.00 95.12 157 GLN A N 1
ATOM 1261 C CA . GLN A 1 157 ? 9.331 2.413 -2.181 1.00 95.12 157 GLN A CA 1
ATOM 1262 C C . GLN A 1 157 ? 8.936 2.473 -3.663 1.00 95.12 157 GLN A C 1
ATOM 1264 O O . GLN A 1 157 ? 9.773 2.230 -4.532 1.00 95.12 157 GLN A O 1
ATOM 1269 N N . VAL A 1 158 ? 7.696 2.864 -3.976 1.00 93.62 158 VAL A N 1
ATOM 1270 C CA . VAL A 1 158 ? 7.264 3.093 -5.366 1.00 93.62 158 VAL A CA 1
ATOM 1271 C C . VAL A 1 158 ? 8.039 4.251 -5.994 1.00 93.62 158 VAL A C 1
ATOM 1273 O O . VAL A 1 158 ? 8.452 4.155 -7.149 1.00 93.62 158 VAL A O 1
ATOM 1276 N N . ALA A 1 159 ? 8.301 5.325 -5.245 1.00 91.06 159 ALA A N 1
ATOM 1277 C CA . ALA A 1 159 ? 9.109 6.439 -5.735 1.00 91.06 159 ALA A CA 1
ATOM 1278 C C . ALA A 1 159 ? 10.562 6.021 -6.029 1.00 91.06 159 ALA A C 1
ATOM 1280 O O . ALA A 1 159 ? 11.115 6.435 -7.049 1.00 91.06 159 ALA A O 1
ATOM 1281 N N . VAL A 1 160 ? 11.160 5.167 -5.188 1.00 89.69 160 VAL A N 1
ATOM 1282 C CA . VAL A 1 160 ? 12.492 4.579 -5.431 1.00 89.69 160 VAL A CA 1
ATOM 1283 C C . VAL A 1 160 ? 12.483 3.718 -6.694 1.00 89.69 160 VAL A C 1
ATOM 1285 O O . VAL A 1 160 ? 13.332 3.909 -7.566 1.00 89.69 160 VAL A O 1
ATOM 1288 N N . LEU A 1 161 ? 11.496 2.828 -6.832 1.00 88.00 161 LEU A N 1
ATOM 1289 C CA . LEU A 1 161 ? 11.301 1.998 -8.021 1.00 88.00 161 LEU A CA 1
ATOM 1290 C C . LEU A 1 161 ? 11.197 2.860 -9.290 1.00 88.00 161 LEU A C 1
ATOM 1292 O O . LEU A 1 161 ? 11.905 2.623 -10.268 1.00 88.00 161 LEU A O 1
ATOM 1296 N N . LYS A 1 162 ? 10.375 3.913 -9.252 1.00 86.25 162 LYS A N 1
ATOM 1297 C CA . LYS A 1 162 ? 10.194 4.846 -10.369 1.00 86.25 162 LYS A CA 1
ATOM 1298 C C . LYS A 1 162 ? 11.475 5.610 -10.703 1.00 86.25 162 LYS A C 1
ATOM 1300 O O . LYS A 1 162 ? 11.785 5.795 -11.873 1.00 86.25 162 LYS A O 1
ATOM 1305 N N . ALA A 1 163 ? 12.214 6.079 -9.696 1.00 83.69 163 ALA A N 1
ATOM 1306 C CA . ALA A 1 163 ? 13.441 6.847 -9.901 1.00 83.69 163 ALA A CA 1
ATOM 1307 C C . ALA A 1 163 ? 14.517 6.031 -10.616 1.00 83.69 163 ALA A C 1
ATOM 1309 O O . ALA A 1 163 ? 15.221 6.564 -11.466 1.00 83.69 163 ALA A O 1
ATOM 1310 N N . LYS A 1 164 ? 14.611 4.741 -10.296 1.00 78.19 164 LYS A N 1
ATOM 1311 C CA . LYS A 1 164 ? 15.532 3.832 -10.970 1.00 78.19 164 LYS A CA 1
ATOM 1312 C C . LYS A 1 164 ? 15.068 3.512 -12.399 1.00 78.19 164 LYS A C 1
ATOM 1314 O O . LYS A 1 164 ? 15.895 3.195 -13.247 1.00 78.19 164 LYS A O 1
ATOM 1319 N N . ALA A 1 165 ? 13.756 3.499 -12.659 1.00 70.81 165 ALA A N 1
ATOM 1320 C CA . ALA A 1 165 ? 13.182 3.178 -13.969 1.00 70.81 165 ALA A CA 1
ATOM 1321 C C . ALA A 1 165 ? 13.281 4.345 -14.978 1.00 70.81 165 ALA A C 1
ATOM 1323 O O . ALA A 1 165 ? 12.635 4.297 -16.020 1.00 70.81 165 ALA A O 1
ATOM 1324 N N . LYS A 1 166 ? 14.045 5.402 -14.681 1.00 63.88 166 LYS A N 1
ATOM 1325 C CA . LYS A 1 166 ? 14.331 6.529 -15.583 1.00 63.88 166 LYS A CA 1
ATOM 1326 C C . LYS A 1 166 ? 15.715 6.379 -16.198 1.00 63.88 166 LYS A C 1
ATOM 1328 O O . LYS A 1 166 ? 15.846 6.718 -17.393 1.00 63.88 166 LYS A O 1
#